Protein AF-R5KEI9-F1 (afdb_monomer_lite)

Foldseek 3Di:
DDPPPDDPLQVVLVCCVVPVPDFKDWDQDPQRWIWIWGDPPQWIWIWIQHPQRKIKIWTAGSNLQDTQKIWIADPFWIWIWGADDPVARIWIWFAGPVGKIKIWGHHPPDPDIWIWTCPVVDTDGDGCPCVVVVVVSVCVRVVDDPDDDPVVVVVVVVVSSD

Secondary structure (DSSP, 8-state):
-------HHHHHHHHHHH-TT--EEEEE-TTS-EEEEEE-SSEEEEEEE-TTS-EEEEEEETTS--EEEEEEEETTEEEEEEE--SS-SEEEEEEETTS-EEEEEE-SS-S-EEEEE-TTSS-EE-TTTTHHHHHHHHHHHHT--SS--SHHHHHHHHHTT-

Structure (mmCIF, N/CA/C/O backbone):
data_AF-R5KEI9-F1
#
_entry.id   AF-R5KEI9-F1
#
loop_
_atom_site.group_PDB
_atom_site.id
_atom_site.type_symbol
_atom_site.label_atom_id
_atom_site.label_alt_id
_atom_site.label_comp_id
_atom_site.label_asym_id
_atom_site.label_entity_id
_atom_site.label_seq_id
_atom_site.pdbx_PDB_ins_code
_atom_site.Cartn_x
_atom_site.Cartn_y
_atom_site.Cartn_z
_atom_site.occupancy
_atom_site.B_iso_or_equiv
_atom_site.auth_seq_id
_atom_site.auth_comp_id
_atom_site.auth_asym_id
_atom_site.auth_atom_id
_atom_site.pdbx_PDB_model_num
ATOM 1 N N . MET A 1 1 ? 2.029 17.022 32.746 1.00 34.91 1 MET A N 1
ATOM 2 C CA . MET A 1 1 ? 2.291 15.971 31.735 1.00 34.91 1 MET A CA 1
ATOM 3 C C . MET A 1 1 ? 1.424 16.233 30.511 1.00 34.91 1 MET A C 1
ATOM 5 O O . MET A 1 1 ? 0.208 16.111 30.605 1.00 34.91 1 MET A O 1
ATOM 9 N N . SER A 1 2 ? 2.020 16.672 29.398 1.00 31.33 2 SER A N 1
ATOM 10 C CA . SER A 1 2 ? 1.293 16.893 28.140 1.00 31.33 2 SER A CA 1
ATOM 11 C C . SER A 1 2 ? 0.753 15.556 27.626 1.00 31.33 2 SER A C 1
ATOM 13 O O . SER A 1 2 ? 1.520 14.619 27.411 1.00 31.33 2 SER A O 1
ATOM 15 N N . LYS A 1 3 ? -0.573 15.438 27.486 1.00 38.53 3 LYS A N 1
ATOM 16 C CA . LYS A 1 3 ? -1.226 14.277 26.869 1.00 38.53 3 LYS A CA 1
ATOM 17 C C . LYS A 1 3 ? -0.847 14.269 25.390 1.00 38.53 3 LYS A C 1
ATOM 19 O O . LYS A 1 3 ? -1.499 14.941 24.593 1.00 38.53 3 LYS A O 1
ATOM 24 N N . VAL A 1 4 ? 0.188 13.514 25.025 1.00 43.25 4 VAL A N 1
ATOM 25 C CA . VAL A 1 4 ? 0.465 13.192 23.620 1.00 43.25 4 VAL A CA 1
ATOM 26 C C . VAL A 1 4 ? -0.828 12.632 23.028 1.00 43.25 4 VAL A C 1
ATOM 28 O O . VAL A 1 4 ? -1.402 11.663 23.533 1.00 43.25 4 VAL A O 1
ATOM 31 N N . ALA A 1 5 ? -1.365 13.316 22.020 1.00 46.69 5 ALA A N 1
ATOM 32 C CA . ALA A 1 5 ? -2.633 12.944 21.421 1.00 46.69 5 ALA A CA 1
ATOM 33 C C . ALA A 1 5 ? -2.483 11.574 20.746 1.00 46.69 5 ALA A C 1
ATOM 35 O O . ALA A 1 5 ? -1.772 11.443 19.757 1.00 46.69 5 ALA A O 1
ATOM 36 N N . LEU A 1 6 ? -3.175 10.558 21.273 1.00 58.00 6 LEU A N 1
ATOM 37 C CA . LEU A 1 6 ? -3.186 9.206 20.705 1.00 58.00 6 LEU A CA 1
ATOM 38 C C . LEU A 1 6 ? -3.514 9.246 19.204 1.00 58.00 6 LEU A C 1
ATOM 40 O O . LEU A 1 6 ? -4.497 9.885 18.794 1.00 58.00 6 LEU A O 1
ATOM 44 N N . THR A 1 7 ? -2.730 8.522 18.402 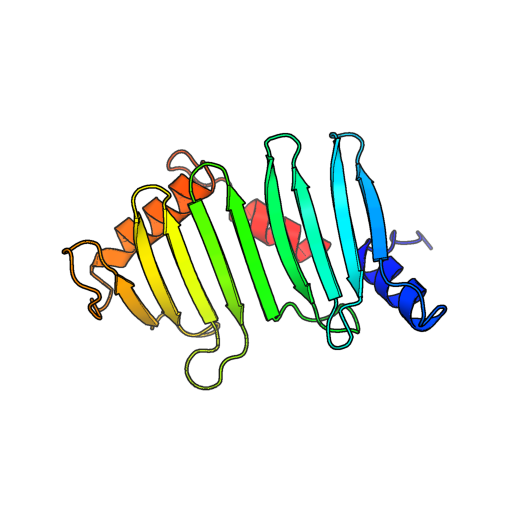1.00 80.75 7 THR A N 1
ATOM 45 C CA . THR A 1 7 ? -2.973 8.365 16.962 1.00 80.75 7 THR A CA 1
ATOM 46 C C . THR A 1 7 ? -4.365 7.769 16.719 1.00 80.75 7 THR A C 1
ATOM 48 O O . THR A 1 7 ? -4.935 7.082 17.572 1.00 80.75 7 THR A O 1
ATOM 51 N N . LEU A 1 8 ? -4.960 8.021 15.546 1.00 83.38 8 LEU A N 1
ATOM 52 C CA . LEU A 1 8 ? -6.289 7.473 15.230 1.00 83.38 8 LEU A CA 1
ATOM 53 C C . LEU A 1 8 ? -6.300 5.936 15.281 1.00 83.38 8 LEU A C 1
ATOM 55 O O . LEU A 1 8 ? -7.293 5.355 15.707 1.00 83.38 8 LEU A O 1
ATOM 59 N N . THR A 1 9 ? -5.192 5.297 14.895 1.00 85.81 9 THR A N 1
ATOM 60 C CA . THR A 1 9 ? -5.012 3.846 15.012 1.00 85.81 9 THR A CA 1
ATOM 61 C C . THR A 1 9 ? -5.076 3.416 16.475 1.00 85.81 9 THR A C 1
ATOM 63 O O . THR A 1 9 ? -5.866 2.540 16.801 1.00 85.81 9 THR A O 1
ATOM 66 N N . GLN A 1 10 ? -4.357 4.087 17.380 1.00 87.56 10 GLN A N 1
ATOM 67 C CA . GLN A 1 10 ? -4.382 3.742 18.804 1.00 87.56 10 GLN A CA 1
ATOM 68 C C . GLN A 1 10 ? -5.756 3.983 19.446 1.00 87.56 10 GLN A C 1
ATOM 70 O O . GLN A 1 10 ? -6.209 3.208 20.288 1.00 87.56 10 GLN A O 1
ATOM 75 N N . LYS A 1 11 ? -6.471 5.032 19.015 1.00 89.25 11 LYS A N 1
ATOM 76 C CA . LYS A 1 11 ? -7.871 5.247 19.412 1.00 89.25 11 LYS A CA 1
ATOM 77 C C . LYS A 1 11 ? -8.779 4.120 18.920 1.00 89.25 11 LYS A C 1
ATOM 79 O O . LYS A 1 11 ? -9.650 3.692 19.671 1.00 89.25 11 LYS A O 1
ATOM 84 N N . ALA A 1 12 ? -8.571 3.640 17.695 1.00 87.94 12 ALA A N 1
ATOM 85 C CA . ALA A 1 12 ? -9.320 2.524 17.130 1.00 87.94 12 ALA A CA 1
ATOM 86 C C . ALA A 1 12 ? -9.034 1.214 17.880 1.00 87.94 12 ALA A C 1
ATOM 88 O O . ALA A 1 12 ? -9.981 0.545 18.270 1.00 87.94 12 ALA A O 1
ATOM 89 N N . VAL A 1 13 ? -7.764 0.903 18.171 1.00 91.31 13 VAL A N 1
ATOM 90 C CA . VAL A 1 13 ? -7.370 -0.249 19.005 1.00 91.31 13 VAL A CA 1
ATOM 91 C C . VAL A 1 13 ? -8.109 -0.204 20.343 1.00 91.31 13 VAL A C 1
ATOM 93 O O . VAL A 1 13 ? -8.846 -1.127 20.675 1.00 91.31 13 VAL A O 1
ATOM 96 N N . ASN A 1 14 ? -8.015 0.916 21.067 1.00 91.31 14 ASN A N 1
ATOM 97 C CA . ASN A 1 14 ? -8.683 1.077 22.360 1.00 91.31 14 ASN A CA 1
ATOM 98 C C . ASN A 1 14 ? -10.211 0.936 22.262 1.00 91.31 14 ASN A C 1
ATOM 100 O O . ASN A 1 14 ? -10.837 0.375 23.162 1.00 91.31 14 ASN A O 1
ATOM 104 N N . LEU A 1 15 ? -10.817 1.460 21.193 1.00 91.31 15 LEU A N 1
ATOM 105 C CA . LEU A 1 15 ? -12.250 1.332 20.942 1.00 91.31 15 LEU A CA 1
ATOM 106 C C . LEU A 1 15 ? -12.641 -0.130 20.719 1.00 91.31 15 LEU A C 1
ATOM 108 O O . LEU A 1 15 ? -13.574 -0.597 21.362 1.00 91.31 15 LEU A O 1
ATOM 112 N N . PHE A 1 16 ? -11.938 -0.844 19.840 1.00 92.44 16 PHE A N 1
ATOM 113 C CA . PHE A 1 16 ? -12.272 -2.219 19.471 1.00 92.44 16 PHE A CA 1
ATOM 114 C C . PHE A 1 16 ? -12.022 -3.207 20.613 1.00 92.44 16 PHE A C 1
ATOM 116 O O . PHE A 1 16 ? -12.799 -4.141 20.774 1.00 92.44 16 PHE A O 1
ATOM 123 N N . THR A 1 17 ? -11.021 -2.964 21.465 1.00 88.81 17 THR A N 1
ATOM 124 C CA . THR A 1 17 ? -10.819 -3.752 22.692 1.00 88.81 17 THR A CA 1
ATOM 125 C C . THR A 1 17 ? -11.964 -3.555 23.685 1.00 88.81 17 THR A C 1
ATOM 127 O O . THR A 1 17 ? -12.447 -4.515 24.274 1.00 88.81 17 THR A O 1
ATOM 130 N N . LYS A 1 18 ? -12.431 -2.312 23.872 1.00 91.88 18 LYS A N 1
ATOM 131 C CA . LYS A 1 18 ? -13.517 -1.997 24.821 1.00 91.88 18 LYS A CA 1
ATOM 132 C C . LYS A 1 18 ? -14.909 -2.320 24.281 1.00 91.88 18 LYS A C 1
ATOM 134 O O . LYS A 1 18 ? -15.848 -2.469 25.056 1.00 91.88 18 LYS A O 1
ATOM 139 N N . ARG A 1 19 ? -15.065 -2.354 22.958 1.00 90.31 19 ARG A N 1
ATOM 140 C CA . ARG A 1 19 ? -16.324 -2.607 22.251 1.00 90.31 19 ARG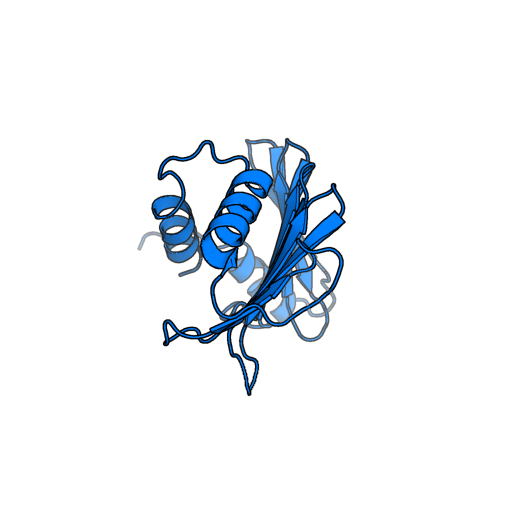 A CA 1
ATOM 141 C C . ARG A 1 19 ? -16.059 -3.586 21.105 1.00 90.31 19 ARG A C 1
ATOM 143 O O . ARG A 1 19 ? -15.905 -3.140 19.968 1.00 90.31 19 ARG A O 1
ATOM 150 N N . PRO A 1 20 ? -16.044 -4.903 21.375 1.00 82.56 20 PRO A N 1
ATOM 151 C CA . PRO A 1 20 ? -15.716 -5.923 20.374 1.00 82.56 20 PRO A CA 1
ATOM 152 C C . PRO A 1 20 ? -16.608 -5.889 19.122 1.00 82.56 20 PRO A C 1
ATOM 154 O O . PRO A 1 20 ? -16.148 -6.210 18.031 1.00 82.56 20 PRO A O 1
ATOM 157 N N . ASN A 1 21 ? -17.855 -5.422 19.261 1.00 87.56 21 ASN A N 1
ATOM 158 C CA . ASN A 1 21 ? -18.817 -5.301 18.159 1.00 87.56 21 ASN A CA 1
ATOM 159 C C . ASN A 1 21 ? -18.602 -4.054 17.280 1.00 87.56 21 ASN A C 1
ATOM 161 O O . ASN A 1 21 ? -19.263 -3.900 16.255 1.00 87.56 21 ASN A O 1
ATOM 165 N N . ALA A 1 22 ? -17.712 -3.133 17.664 1.00 89.06 22 ALA A N 1
ATOM 166 C CA . ALA A 1 22 ? -17.400 -1.974 16.839 1.00 89.06 22 ALA A CA 1
ATOM 167 C C . ALA A 1 22 ? -16.546 -2.399 15.632 1.00 89.06 22 ALA A C 1
ATOM 169 O O . ALA A 1 22 ? -15.451 -2.947 15.773 1.00 89.06 22 ALA A O 1
ATOM 170 N N . THR A 1 23 ? -17.041 -2.109 14.429 1.00 91.56 23 THR A N 1
ATOM 171 C CA . THR A 1 23 ? -16.406 -2.515 13.165 1.00 91.56 23 THR A CA 1
ATOM 172 C C . THR A 1 23 ? -15.569 -1.409 12.528 1.00 91.56 23 THR A C 1
ATOM 174 O O . THR A 1 23 ? -14.741 -1.692 11.661 1.00 91.56 23 THR A O 1
ATOM 177 N N . GLY A 1 24 ? -15.728 -0.151 12.958 1.00 93.44 24 GLY A N 1
ATOM 178 C CA . GLY A 1 24 ? -15.006 0.969 12.367 1.00 93.44 24 GLY A CA 1
ATOM 179 C C . GLY A 1 24 ? -14.931 2.232 13.220 1.00 93.44 24 GLY A C 1
ATOM 180 O O . GLY A 1 24 ? -15.771 2.487 14.078 1.00 93.44 24 GLY A O 1
ATOM 181 N N . LEU A 1 25 ? -13.912 3.040 12.936 1.00 94.00 25 LEU A N 1
ATOM 182 C CA . LEU A 1 25 ? -13.717 4.396 13.438 1.00 94.00 25 LEU A CA 1
ATOM 183 C C . LEU A 1 25 ? -13.343 5.301 12.263 1.00 94.00 25 LEU A C 1
ATOM 185 O O . LEU A 1 25 ? -12.505 4.942 11.439 1.00 94.00 25 LEU A O 1
ATOM 189 N N . MET A 1 26 ? -13.929 6.492 12.186 1.00 94.00 26 MET A N 1
ATOM 190 C CA . MET A 1 26 ? -13.646 7.446 11.118 1.00 94.00 26 MET A CA 1
ATOM 191 C C . MET A 1 26 ? -13.390 8.836 11.686 1.00 94.00 26 MET A C 1
ATOM 193 O O . MET A 1 26 ? -14.016 9.251 12.657 1.00 94.00 26 MET A O 1
ATOM 197 N N . ARG A 1 27 ? -12.472 9.565 11.054 1.00 91.81 27 ARG A N 1
ATOM 198 C CA . ARG A 1 27 ? -12.205 10.975 11.321 1.00 91.81 27 ARG A CA 1
ATOM 199 C C . ARG A 1 27 ? -12.096 11.727 10.004 1.00 91.81 27 ARG A C 1
ATOM 201 O O . ARG A 1 27 ? -11.419 11.270 9.087 1.00 91.81 27 ARG A O 1
ATOM 208 N N . ILE A 1 28 ? -12.722 12.892 9.938 1.00 89.06 28 ILE A N 1
ATOM 209 C CA . ILE A 1 28 ? -12.544 13.845 8.844 1.00 89.06 28 ILE A CA 1
ATOM 210 C C . ILE A 1 28 ? -11.600 14.940 9.348 1.00 89.06 28 ILE A C 1
ATOM 212 O O . ILE A 1 28 ? -11.744 15.420 10.473 1.00 89.06 28 ILE A O 1
ATOM 216 N N . LEU A 1 29 ? -10.574 15.259 8.562 1.00 85.06 29 LEU A N 1
ATOM 217 C CA . LEU A 1 29 ? -9.623 16.332 8.846 1.00 85.06 29 LEU A CA 1
ATOM 218 C C . LEU A 1 29 ? -10.104 17.645 8.205 1.00 85.06 29 LEU A C 1
ATOM 220 O O . LEU A 1 29 ? -10.812 17.584 7.199 1.00 85.06 29 LEU A O 1
ATOM 224 N N . PRO A 1 30 ? -9.672 18.819 8.706 1.00 82.12 30 PRO A N 1
ATOM 225 C CA . PRO A 1 30 ? -10.037 20.116 8.121 1.00 82.12 30 PRO A CA 1
ATOM 226 C C . PRO A 1 30 ? -9.712 20.250 6.626 1.00 82.12 30 PRO A C 1
ATOM 228 O O . PRO A 1 30 ? -10.392 20.967 5.908 1.00 82.12 30 PRO A O 1
ATOM 231 N N . SER A 1 31 ? -8.718 19.506 6.130 1.00 78.12 31 SER A N 1
ATOM 232 C CA . SER A 1 31 ? -8.350 19.446 4.709 1.00 78.12 31 SER A CA 1
ATOM 233 C C . SER A 1 31 ? -9.333 18.664 3.821 1.00 78.12 31 SER A C 1
ATOM 235 O O . SER A 1 31 ? -9.018 18.379 2.667 1.00 78.12 31 SER A O 1
ATOM 237 N N . GLY A 1 32 ? -10.463 18.199 4.362 1.00 77.56 32 GLY A N 1
ATOM 238 C CA . GLY A 1 32 ? -11.395 17.294 3.679 1.00 77.56 32 GLY A CA 1
ATOM 239 C C . GLY A 1 32 ? -10.894 15.849 3.568 1.00 77.56 32 GLY A C 1
ATOM 240 O O . GLY A 1 32 ? -11.602 14.977 3.069 1.00 77.56 32 GLY A O 1
ATOM 241 N N . THR A 1 33 ? -9.686 15.555 4.060 1.00 86.81 33 THR A N 1
ATOM 242 C CA . THR A 1 33 ? -9.152 14.189 4.080 1.00 86.81 33 THR A CA 1
ATOM 243 C C . THR A 1 33 ? -9.923 13.344 5.086 1.00 86.81 33 THR A C 1
ATOM 245 O O . THR A 1 33 ? -10.006 13.680 6.270 1.00 86.81 33 THR A O 1
ATOM 248 N N . ARG A 1 34 ? -10.442 12.203 4.637 1.00 91.00 34 ARG A N 1
ATOM 249 C CA . ARG A 1 34 ? -11.159 11.248 5.483 1.00 91.00 34 ARG A CA 1
ATOM 250 C C . ARG A 1 34 ? -10.240 10.089 5.828 1.00 91.00 34 ARG A C 1
ATOM 252 O O . ARG A 1 34 ? -9.688 9.452 4.941 1.00 91.00 34 ARG A O 1
ATOM 259 N N . VAL A 1 35 ? -10.094 9.784 7.110 1.00 91.94 35 VAL A N 1
ATOM 260 C CA . VAL A 1 35 ? -9.304 8.649 7.593 1.00 91.94 35 VAL A CA 1
ATOM 261 C C . VAL A 1 35 ? -10.238 7.671 8.289 1.00 91.94 35 VAL A C 1
ATOM 263 O O . VAL A 1 35 ? -10.906 8.028 9.257 1.00 91.94 35 VAL A O 1
ATOM 266 N N . ARG A 1 36 ? -10.290 6.437 7.796 1.00 95.00 36 ARG A N 1
ATOM 267 C CA . ARG A 1 36 ? -11.124 5.351 8.318 1.00 95.00 36 ARG A CA 1
ATOM 268 C C . ARG A 1 36 ? -10.232 4.224 8.817 1.00 95.00 36 ARG A C 1
ATOM 270 O O . ARG A 1 36 ? -9.292 3.864 8.123 1.00 95.00 36 ARG A O 1
ATOM 277 N N . VAL A 1 37 ? -10.538 3.656 9.974 1.00 95.81 37 VAL A N 1
ATOM 278 C CA . VAL A 1 37 ? -9.929 2.430 10.499 1.00 95.81 37 VAL A CA 1
ATOM 279 C C . VAL A 1 37 ? -11.038 1.404 10.679 1.00 95.81 37 VAL A C 1
ATOM 281 O O . VAL A 1 37 ? -12.022 1.700 11.349 1.00 95.81 37 VAL A O 1
ATOM 284 N N . LEU A 1 38 ? -10.906 0.230 10.073 1.00 95.94 38 LEU A N 1
ATOM 285 C CA . LEU A 1 38 ? -11.859 -0.872 10.180 1.00 95.94 38 LEU A CA 1
ATOM 286 C C . LEU A 1 38 ? -11.237 -2.046 10.928 1.00 95.94 38 LEU A C 1
ATOM 288 O O . LEU A 1 38 ? -10.069 -2.364 10.721 1.00 95.94 38 LEU A O 1
ATOM 292 N N . ASN A 1 39 ? -12.035 -2.712 11.754 1.00 93.94 39 ASN A N 1
ATOM 293 C CA . ASN A 1 39 ? -11.686 -3.989 12.360 1.00 93.94 39 ASN A CA 1
ATOM 294 C C . ASN A 1 39 ? -12.058 -5.118 11.387 1.00 93.94 39 ASN A C 1
ATOM 296 O O . ASN A 1 39 ? -13.233 -5.311 11.085 1.00 93.94 39 ASN A O 1
ATOM 300 N N . LYS A 1 40 ? -11.062 -5.856 10.886 1.00 93.81 40 LYS A N 1
ATOM 301 C CA . LYS A 1 40 ? -11.228 -6.928 9.888 1.00 93.81 40 LYS A CA 1
ATOM 302 C C . LYS A 1 40 ? -11.117 -8.334 10.489 1.00 93.81 40 LYS A C 1
ATOM 304 O O . LYS A 1 40 ? -10.759 -9.280 9.798 1.00 93.81 40 LYS A O 1
ATOM 309 N N . GLY A 1 41 ? -11.350 -8.491 11.791 1.00 88.75 41 GLY A N 1
ATOM 310 C CA . GLY A 1 41 ? -11.278 -9.799 12.455 1.00 88.75 41 GLY A CA 1
ATOM 311 C C . GLY A 1 41 ? -9.861 -10.198 12.872 1.00 88.75 41 GLY A C 1
ATOM 312 O O . GLY A 1 41 ? -9.645 -10.362 14.066 1.00 88.75 41 GLY A O 1
ATOM 313 N N . ASN A 1 42 ? -8.889 -10.226 11.954 1.00 87.44 42 ASN A N 1
ATOM 314 C CA . ASN A 1 42 ? -7.487 -10.590 12.257 1.00 87.44 42 ASN A CA 1
ATOM 315 C C . ASN A 1 42 ? -6.506 -9.407 12.203 1.00 87.44 42 ASN A C 1
ATOM 317 O O . ASN A 1 42 ? -5.395 -9.487 12.716 1.00 87.44 42 ASN A O 1
ATOM 321 N N . TYR A 1 43 ? -6.921 -8.287 11.617 1.00 90.31 43 TYR A N 1
ATOM 322 C CA . TYR A 1 43 ? -6.102 -7.088 11.454 1.00 90.31 43 TYR A CA 1
ATOM 323 C C . TYR A 1 43 ? -6.983 -5.832 11.457 1.00 90.31 43 TYR A C 1
ATOM 325 O O . TYR A 1 43 ? -8.217 -5.916 11.482 1.00 90.31 43 TYR A O 1
ATOM 333 N N . LEU A 1 44 ? -6.350 -4.662 11.458 1.00 93.44 44 LEU A N 1
ATOM 334 C CA . LEU A 1 44 ? -6.981 -3.367 11.251 1.00 93.44 44 LEU A CA 1
ATOM 335 C C . LEU A 1 44 ? -6.661 -2.853 9.846 1.00 93.44 44 LEU A C 1
ATOM 337 O O . LEU A 1 44 ? -5.510 -2.851 9.419 1.00 93.44 44 LEU A O 1
ATOM 341 N N . GLU A 1 45 ? -7.671 -2.370 9.133 1.00 95.38 45 GLU A N 1
ATOM 342 C CA . GLU A 1 45 ? -7.498 -1.721 7.832 1.00 95.38 45 GLU A CA 1
ATOM 343 C C . GLU A 1 45 ? -7.663 -0.213 7.994 1.00 95.38 45 GLU A C 1
ATOM 345 O O . GLU A 1 45 ? -8.757 0.273 8.286 1.00 95.38 45 GLU A O 1
ATOM 350 N N . LYS A 1 46 ? -6.591 0.550 7.783 1.00 94.56 46 LYS A N 1
ATOM 351 C CA . LYS A 1 46 ? -6.635 2.014 7.801 1.00 94.56 46 LYS A CA 1
ATOM 352 C C . LYS A 1 46 ? -6.642 2.547 6.377 1.00 94.56 46 LYS A C 1
ATOM 354 O O . LYS A 1 46 ? -5.668 2.366 5.668 1.00 94.56 46 LYS A O 1
ATOM 359 N N . THR A 1 47 ? -7.696 3.247 5.970 1.00 95.06 47 THR A N 1
ATOM 360 C CA . THR A 1 47 ? -7.793 3.901 4.658 1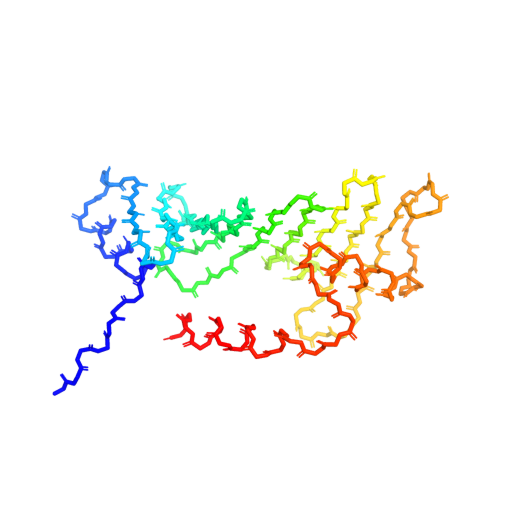.00 95.06 47 THR A CA 1
ATOM 361 C C . THR A 1 47 ? -7.834 5.420 4.804 1.00 95.06 47 THR A C 1
ATOM 363 O O . THR A 1 47 ? -8.683 5.960 5.515 1.00 95.06 47 THR A O 1
ATOM 366 N N . ILE A 1 48 ? -6.935 6.113 4.112 1.00 92.44 48 ILE A N 1
ATOM 367 C CA . ILE A 1 48 ? -6.900 7.568 3.961 1.00 92.44 48 ILE A CA 1
ATOM 368 C C . ILE A 1 48 ? -7.467 7.902 2.584 1.00 92.44 48 ILE A C 1
ATOM 370 O O . ILE A 1 48 ? -6.893 7.503 1.578 1.00 92.44 48 ILE A O 1
ATOM 374 N N . PHE A 1 49 ? -8.558 8.657 2.541 1.00 90.88 49 PHE A N 1
ATOM 375 C CA . PHE A 1 49 ? -9.151 9.212 1.330 1.00 90.88 49 PHE A CA 1
ATOM 376 C C . PHE A 1 49 ? -8.754 10.684 1.239 1.00 90.88 49 PHE A C 1
ATOM 378 O O . PHE A 1 49 ? -9.185 11.495 2.064 1.00 90.88 49 PHE A O 1
ATOM 385 N N . LYS A 1 50 ? -7.906 11.026 0.270 1.00 85.56 50 LYS A N 1
ATOM 386 C CA . LYS A 1 50 ? -7.505 12.411 0.006 1.00 85.56 50 LYS A CA 1
ATOM 387 C C . LYS A 1 50 ? -8.570 13.110 -0.843 1.00 85.56 50 LYS A C 1
ATOM 389 O O . LYS A 1 50 ? -9.271 12.467 -1.620 1.00 85.56 50 LYS A O 1
ATOM 394 N N . ALA A 1 51 ? -8.649 14.437 -0.738 1.00 82.25 51 ALA A N 1
ATOM 395 C CA . ALA A 1 51 ? -9.616 15.247 -1.488 1.00 82.25 51 ALA A CA 1
ATOM 396 C C . ALA A 1 51 ? -9.460 15.128 -3.017 1.00 82.25 51 ALA A C 1
ATOM 398 O O . ALA A 1 51 ? -10.428 15.255 -3.754 1.00 82.25 51 ALA A O 1
ATOM 399 N N . ASN A 1 52 ? -8.252 14.822 -3.497 1.00 81.50 52 ASN A N 1
ATOM 400 C CA . ASN A 1 52 ? -7.963 14.620 -4.918 1.00 81.50 52 ASN A CA 1
ATOM 401 C C . ASN A 1 52 ? -8.337 13.218 -5.447 1.00 81.50 52 ASN A C 1
ATOM 403 O O . ASN A 1 52 ? -7.909 12.853 -6.540 1.00 81.50 52 ASN A O 1
ATOM 407 N N . GLY A 1 53 ? -9.065 12.415 -4.663 1.00 85.06 53 GLY A N 1
ATOM 408 C CA . GLY A 1 53 ? -9.495 11.062 -5.027 1.00 85.06 53 GLY A CA 1
ATOM 409 C C . GLY A 1 53 ? -8.463 9.961 -4.768 1.00 85.06 53 GLY A C 1
ATOM 410 O O . GLY A 1 53 ? -8.807 8.785 -4.853 1.00 85.06 53 GLY A O 1
ATOM 411 N N . ASN A 1 54 ? -7.220 10.297 -4.403 1.00 89.56 54 ASN A N 1
ATOM 412 C CA . ASN A 1 54 ? -6.212 9.286 -4.080 1.00 89.56 54 ASN A CA 1
ATOM 413 C C . ASN A 1 54 ? -6.541 8.586 -2.755 1.00 89.56 54 ASN A C 1
ATOM 415 O O . ASN A 1 54 ? -6.944 9.231 -1.779 1.00 89.56 54 ASN A O 1
ATOM 419 N N . THR A 1 55 ? -6.267 7.285 -2.684 1.00 93.94 55 THR A N 1
ATOM 420 C CA . THR A 1 55 ? -6.437 6.503 -1.456 1.00 93.94 55 THR A CA 1
ATOM 421 C C . THR A 1 55 ? -5.149 5.828 -1.025 1.00 93.94 55 THR A C 1
ATOM 423 O O . THR A 1 55 ? -4.391 5.344 -1.860 1.00 93.94 55 THR A O 1
ATOM 426 N N . ILE A 1 56 ? -4.921 5.760 0.285 1.00 92.81 56 ILE A N 1
ATOM 427 C CA . ILE A 1 56 ? -3.842 4.967 0.880 1.00 92.81 56 ILE A CA 1
ATOM 428 C C . ILE A 1 56 ? -4.462 4.026 1.904 1.00 92.81 56 ILE A C 1
ATOM 430 O O . ILE A 1 56 ? -5.049 4.495 2.879 1.00 92.81 56 ILE A O 1
ATOM 434 N N . THR A 1 57 ? -4.327 2.724 1.693 1.00 94.50 57 THR A N 1
ATOM 435 C CA . THR A 1 57 ? -4.821 1.682 2.594 1.00 94.50 57 THR A CA 1
ATOM 436 C C . THR A 1 57 ? -3.646 0.968 3.244 1.00 94.50 57 THR A C 1
ATOM 438 O O . THR A 1 57 ? -2.739 0.535 2.548 1.00 94.50 57 THR A O 1
ATOM 441 N N . SER A 1 58 ? -3.652 0.823 4.564 1.00 92.56 58 SER A N 1
ATOM 442 C CA . SER A 1 58 ? -2.647 0.076 5.320 1.00 92.56 58 SER A CA 1
ATOM 443 C C . SER A 1 58 ? -3.301 -1.083 6.062 1.00 92.56 58 SER A C 1
ATOM 445 O O . SER A 1 58 ? -4.359 -0.906 6.673 1.00 92.56 58 SER A O 1
ATOM 447 N N . HIS A 1 59 ? -2.655 -2.245 6.040 1.00 91.88 59 HIS A N 1
ATOM 448 C CA . HIS A 1 59 ? -3.004 -3.398 6.865 1.00 91.88 59 HIS A CA 1
ATOM 449 C C . HIS A 1 59 ? -2.112 -3.398 8.099 1.00 91.88 59 HIS A C 1
ATOM 451 O O . HIS A 1 59 ? -0.889 -3.417 7.981 1.00 91.88 59 HIS A O 1
ATOM 457 N N . ILE A 1 60 ? -2.729 -3.312 9.271 1.00 89.56 60 ILE A N 1
ATOM 458 C CA . ILE A 1 60 ? -2.060 -3.106 10.552 1.00 89.56 60 ILE A CA 1
ATOM 459 C C . ILE A 1 60 ? -2.443 -4.258 11.477 1.00 89.56 60 ILE A C 1
ATOM 461 O O . ILE A 1 60 ? -3.598 -4.680 11.480 1.00 89.56 60 ILE A O 1
ATOM 465 N N . THR A 1 61 ? -1.521 -4.772 12.282 1.00 88.81 61 THR A N 1
ATOM 466 C CA . THR A 1 61 ? -1.838 -5.769 13.310 1.00 88.81 61 THR A CA 1
ATOM 467 C C . THR A 1 61 ? -2.920 -5.266 14.267 1.00 88.81 61 THR A C 1
ATOM 469 O O . THR A 1 61 ? -3.146 -4.065 14.430 1.00 88.81 61 THR A O 1
ATOM 472 N N . LYS A 1 62 ? -3.629 -6.199 14.908 1.00 86.81 62 LYS A N 1
ATOM 473 C CA . LYS A 1 62 ? -4.747 -5.903 15.822 1.00 86.81 62 LYS A CA 1
ATOM 474 C C . LYS A 1 62 ? -4.395 -4.968 16.974 1.00 86.81 62 LYS A C 1
ATOM 476 O O . LYS A 1 62 ? -5.246 -4.197 17.406 1.00 86.81 62 LYS A O 1
ATOM 481 N N . ASP A 1 63 ? -3.158 -5.037 17.446 1.00 85.06 63 ASP A N 1
ATOM 482 C CA . ASP A 1 63 ? -2.611 -4.181 18.498 1.00 85.06 63 ASP A CA 1
ATOM 483 C C . ASP A 1 63 ? -2.133 -2.811 17.983 1.00 85.06 63 ASP A C 1
ATOM 485 O O . ASP A 1 63 ? -1.725 -1.965 18.775 1.00 85.06 63 ASP A O 1
ATOM 489 N N . GLY A 1 64 ? -2.206 -2.575 16.670 1.00 81.56 64 GLY A N 1
ATOM 490 C CA . GLY A 1 64 ? -1.826 -1.324 16.027 1.00 81.56 64 GLY A CA 1
ATOM 491 C C . GLY A 1 64 ? -0.325 -1.145 15.794 1.00 81.56 64 GLY A C 1
ATOM 492 O O . GLY A 1 64 ? 0.051 -0.079 15.311 1.00 81.56 64 GLY A O 1
ATOM 493 N N . LYS A 1 65 ? 0.518 -2.134 16.128 1.00 83.12 65 LYS A N 1
ATOM 494 C CA . LYS A 1 65 ? 1.981 -1.961 16.186 1.00 83.12 65 LYS A CA 1
ATOM 495 C C . LYS A 1 65 ? 2.708 -2.166 14.860 1.00 83.12 65 LYS A C 1
ATOM 497 O O . LYS A 1 65 ? 3.675 -1.459 14.595 1.00 83.12 65 LYS A O 1
ATOM 502 N N . TYR A 1 66 ? 2.272 -3.113 14.033 1.00 83.88 66 TYR A N 1
ATOM 503 C CA . TYR A 1 66 ? 2.996 -3.502 12.820 1.00 83.88 66 TYR A CA 1
ATOM 504 C C . TYR A 1 66 ? 2.139 -3.322 11.576 1.00 83.88 66 TYR A C 1
ATOM 506 O O . TYR A 1 66 ? 0.947 -3.616 11.587 1.00 83.88 66 TYR A O 1
ATOM 514 N N . VAL A 1 67 ? 2.756 -2.873 10.483 1.00 85.94 67 VAL A N 1
ATOM 515 C CA . VAL A 1 67 ? 2.110 -2.742 9.173 1.00 85.94 67 VAL A CA 1
ATOM 516 C C . VAL A 1 67 ? 2.571 -3.890 8.282 1.00 85.94 67 VAL A C 1
ATOM 518 O O . VAL A 1 67 ? 3.756 -3.993 7.983 1.00 85.94 67 VAL A O 1
ATOM 521 N N . SER A 1 68 ? 1.645 -4.742 7.841 1.00 85.19 68 SER A N 1
ATOM 522 C CA . SER A 1 68 ? 1.934 -5.876 6.947 1.00 85.19 68 SER A CA 1
ATOM 523 C C . SER A 1 68 ? 1.782 -5.530 5.466 1.00 85.19 68 SER A C 1
ATOM 525 O O . SER A 1 68 ? 2.268 -6.256 4.603 1.00 85.19 68 SER A O 1
ATOM 527 N N . GLY A 1 69 ? 1.149 -4.401 5.144 1.00 88.38 69 GLY A N 1
ATOM 528 C CA . GLY A 1 69 ? 1.063 -3.928 3.769 1.00 88.38 69 GLY A CA 1
ATOM 529 C C . GLY A 1 69 ? 0.488 -2.526 3.634 1.00 88.38 69 GLY A C 1
ATOM 530 O O . GLY A 1 69 ? -0.222 -2.035 4.515 1.00 88.38 69 GLY A O 1
ATOM 531 N N . ILE A 1 70 ? 0.813 -1.877 2.518 1.00 91.62 70 ILE A N 1
ATOM 532 C CA . ILE A 1 70 ? 0.351 -0.536 2.154 1.00 91.62 70 ILE A CA 1
ATOM 533 C C . ILE A 1 70 ? -0.029 -0.540 0.676 1.00 91.62 70 ILE A C 1
ATOM 535 O O . ILE A 1 70 ? 0.764 -0.943 -0.163 1.00 91.62 70 ILE A O 1
ATOM 539 N N . LYS A 1 71 ? -1.216 -0.044 0.343 1.00 94.94 71 LYS A N 1
ATOM 540 C CA . LYS A 1 71 ? -1.697 0.136 -1.024 1.00 94.94 71 LYS A CA 1
ATOM 541 C C . LYS A 1 71 ? -1.998 1.605 -1.284 1.00 94.94 71 LYS A C 1
ATOM 543 O O . LYS A 1 71 ? -2.875 2.177 -0.643 1.00 94.94 71 LYS A O 1
ATOM 548 N N . GLU A 1 72 ? -1.304 2.203 -2.239 1.00 94.25 72 GLU A N 1
ATOM 549 C CA . GLU A 1 72 ? -1.588 3.532 -2.775 1.00 94.25 72 GLU A CA 1
ATOM 550 C C . GLU A 1 72 ? -2.361 3.375 -4.087 1.00 94.25 72 GLU A C 1
ATOM 552 O O . GLU A 1 72 ? -1.928 2.645 -4.973 1.00 94.25 72 GLU A O 1
ATOM 557 N N . VAL A 1 73 ? -3.493 4.061 -4.229 1.00 94.94 73 VAL A N 1
ATOM 558 C CA . VAL A 1 73 ? -4.270 4.115 -5.477 1.00 94.94 73 VAL A CA 1
ATOM 559 C C . VAL A 1 73 ? -4.437 5.570 -5.874 1.00 94.94 73 VAL A C 1
ATOM 561 O O . VAL A 1 73 ? -4.861 6.404 -5.068 1.00 94.94 73 VAL A O 1
ATOM 564 N N . THR A 1 74 ? -4.102 5.879 -7.121 1.00 92.62 74 THR A N 1
ATOM 565 C CA . THR A 1 74 ? -4.257 7.207 -7.714 1.00 92.62 74 THR A CA 1
ATOM 566 C C . THR A 1 74 ? -4.878 7.088 -9.102 1.00 92.62 74 THR A C 1
ATOM 568 O O . THR A 1 74 ? -4.983 6.001 -9.667 1.00 92.62 74 THR A O 1
ATOM 571 N N . LYS A 1 75 ? -5.225 8.222 -9.718 1.00 90.50 75 LYS A N 1
ATOM 572 C CA . LYS A 1 75 ? -5.673 8.260 -11.123 1.00 90.50 75 LYS A CA 1
ATOM 573 C C . LYS A 1 75 ? -4.619 7.812 -12.149 1.00 90.50 75 LYS A C 1
ATOM 575 O O . LYS A 1 75 ? -4.909 7.810 -13.339 1.00 90.50 75 LYS A O 1
ATOM 580 N N . ARG A 1 76 ? -3.382 7.545 -11.716 1.00 89.31 76 ARG A N 1
ATOM 581 C CA . ARG A 1 76 ? -2.243 7.164 -12.566 1.00 89.31 76 ARG A CA 1
ATOM 582 C C . ARG A 1 76 ? -1.870 5.689 -12.431 1.00 89.31 76 ARG A C 1
ATOM 584 O O . ARG A 1 76 ? -1.184 5.161 -13.304 1.00 89.31 76 ARG A O 1
ATOM 591 N N . GLY A 1 77 ? -2.296 5.040 -11.351 1.00 93.69 77 GLY A N 1
ATOM 592 C CA . GLY A 1 77 ? -1.958 3.653 -11.086 1.00 93.69 77 GLY A CA 1
ATOM 593 C C . GLY A 1 77 ? -2.076 3.269 -9.620 1.00 93.69 77 GLY A C 1
ATOM 594 O O . GLY A 1 77 ? -2.657 3.983 -8.799 1.00 93.69 77 GLY A O 1
ATOM 595 N N . THR A 1 78 ? -1.504 2.115 -9.304 1.00 96.62 78 THR A N 1
ATOM 596 C CA . THR A 1 78 ? -1.493 1.510 -7.977 1.00 96.62 78 THR A CA 1
ATOM 597 C C . THR A 1 78 ? -0.075 1.116 -7.584 1.00 96.62 78 THR A C 1
ATOM 599 O O . THR A 1 78 ? 0.684 0.613 -8.409 1.00 96.62 78 THR A O 1
ATOM 602 N N . ILE A 1 79 ? 0.258 1.311 -6.312 1.00 94.50 79 ILE A N 1
ATOM 603 C CA . ILE A 1 79 ? 1.470 0.784 -5.683 1.00 94.50 79 ILE A CA 1
ATOM 604 C C . ILE A 1 79 ? 1.035 -0.067 -4.494 1.00 94.50 79 ILE A C 1
ATOM 606 O O . ILE A 1 79 ? 0.309 0.418 -3.629 1.00 94.50 79 ILE A O 1
ATOM 610 N N . CYS A 1 80 ? 1.492 -1.310 -4.421 1.00 95.00 80 CYS A N 1
ATOM 611 C CA . CYS A 1 80 ? 1.229 -2.229 -3.322 1.00 95.00 80 CYS A CA 1
ATOM 612 C C . CYS A 1 80 ? 2.552 -2.668 -2.695 1.00 95.00 80 CYS A C 1
ATOM 614 O O . CYS A 1 80 ? 3.333 -3.376 -3.317 1.00 95.00 80 CYS A O 1
ATOM 616 N N . HIS A 1 81 ? 2.772 -2.296 -1.442 1.00 90.94 81 HIS A N 1
ATOM 617 C CA . HIS A 1 81 ? 3.822 -2.826 -0.587 1.00 90.94 81 HIS A CA 1
ATOM 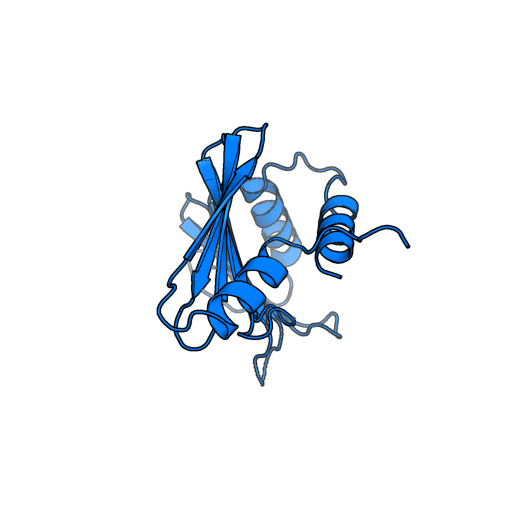618 C C . HIS A 1 81 ? 3.259 -3.948 0.289 1.00 90.94 81 HIS A C 1
ATOM 620 O O . HIS A 1 81 ? 2.197 -3.785 0.892 1.00 90.94 81 HIS A O 1
ATOM 626 N N . SER A 1 82 ? 3.969 -5.065 0.391 1.00 89.81 82 SER A N 1
ATOM 627 C CA . SER A 1 82 ? 3.688 -6.152 1.337 1.00 89.81 82 SER A CA 1
ATOM 628 C C . SER A 1 82 ? 4.958 -6.508 2.099 1.00 89.81 82 SER A C 1
ATOM 630 O O . SER A 1 82 ? 6.045 -6.458 1.522 1.00 89.81 82 SER A O 1
ATOM 632 N N . TYR A 1 83 ? 4.816 -6.844 3.380 1.00 86.25 83 TYR A N 1
ATOM 633 C CA . TYR A 1 83 ? 5.931 -7.109 4.287 1.00 86.25 83 TYR A CA 1
ATOM 634 C C . TYR A 1 83 ? 5.761 -8.444 5.023 1.00 86.25 83 TYR A C 1
ATOM 636 O O . TYR A 1 83 ? 4.634 -8.849 5.310 1.00 86.25 83 TYR A O 1
ATOM 644 N N . GLY A 1 84 ? 6.873 -9.094 5.377 1.00 80.19 84 GLY A N 1
ATOM 645 C CA . GLY A 1 84 ? 6.891 -10.277 6.251 1.00 80.19 84 GLY A CA 1
ATOM 646 C C . GLY A 1 84 ? 6.777 -11.637 5.551 1.00 80.19 84 GLY A C 1
ATOM 647 O O . GLY A 1 84 ? 6.393 -12.615 6.189 1.00 80.19 84 GLY A O 1
ATOM 648 N N . GLY A 1 85 ? 7.086 -11.722 4.253 1.00 75.38 85 GLY A N 1
ATOM 649 C CA . GLY A 1 85 ? 7.238 -13.005 3.559 1.00 75.38 85 GLY A CA 1
ATOM 650 C C . GLY A 1 85 ? 8.506 -13.764 3.980 1.00 75.38 85 GLY A C 1
ATOM 651 O O . GLY A 1 85 ? 9.481 -13.162 4.419 1.00 75.38 85 GLY A O 1
ATOM 652 N N . GLN A 1 86 ? 8.494 -15.095 3.839 1.00 71.25 86 GLN A N 1
ATOM 653 C CA . GLN A 1 86 ? 9.616 -15.960 4.245 1.00 71.25 86 GLN A CA 1
ATOM 654 C C . GLN A 1 86 ? 10.808 -15.887 3.280 1.00 71.25 86 GLN A C 1
ATOM 656 O O . GLN A 1 86 ? 11.952 -15.835 3.717 1.00 71.25 86 GLN A O 1
ATOM 661 N N . THR A 1 87 ? 10.547 -15.887 1.968 1.00 78.62 87 THR A N 1
ATOM 662 C CA . THR A 1 87 ? 11.598 -15.839 0.933 1.00 78.62 87 THR A CA 1
ATOM 663 C C . THR A 1 87 ? 12.002 -14.407 0.590 1.00 78.62 87 THR A C 1
ATOM 665 O O . THR A 1 87 ? 13.179 -14.132 0.403 1.00 78.62 87 THR A O 1
ATOM 668 N N . PHE A 1 88 ? 11.028 -13.497 0.544 1.00 79.69 88 PHE A N 1
ATOM 669 C CA . PHE A 1 88 ? 11.209 -12.058 0.368 1.00 79.69 88 PHE A CA 1
ATOM 670 C C . PHE A 1 88 ? 10.327 -11.362 1.397 1.00 79.69 88 PHE A C 1
ATOM 672 O O . PHE A 1 88 ? 9.100 -11.493 1.363 1.00 79.69 88 PHE A O 1
ATOM 679 N N . ASP A 1 89 ? 10.936 -10.646 2.333 1.00 82.94 89 ASP A N 1
ATOM 680 C CA . ASP A 1 89 ? 10.215 -9.967 3.412 1.00 82.94 89 ASP A CA 1
ATOM 681 C C . ASP A 1 89 ? 9.660 -8.598 2.967 1.00 82.94 89 ASP A C 1
ATOM 683 O O . ASP A 1 89 ? 8.957 -7.946 3.741 1.00 82.94 89 ASP A O 1
ATOM 687 N N . LYS A 1 90 ? 9.937 -8.182 1.721 1.00 87.69 90 LYS A N 1
ATOM 688 C CA . LYS A 1 90 ? 9.417 -6.974 1.083 1.00 87.69 90 LYS A CA 1
ATOM 689 C C . LYS A 1 90 ? 9.049 -7.242 -0.372 1.00 87.69 90 LYS A C 1
ATOM 691 O O . LYS A 1 90 ? 9.897 -7.555 -1.200 1.00 87.69 90 LYS A O 1
ATOM 696 N N . ILE A 1 91 ? 7.787 -7.007 -0.707 1.00 90.69 91 ILE A N 1
ATOM 697 C CA . ILE A 1 91 ? 7.274 -7.092 -2.077 1.00 90.69 91 ILE A CA 1
ATOM 698 C C . ILE A 1 91 ? 6.689 -5.738 -2.464 1.00 90.69 91 ILE A C 1
ATOM 700 O O . ILE A 1 91 ? 5.971 -5.124 -1.670 1.00 90.69 91 ILE A O 1
ATOM 704 N N . VAL A 1 92 ? 7.000 -5.262 -3.670 1.00 92.25 92 VAL A N 1
ATOM 705 C CA . VAL A 1 92 ? 6.452 -4.022 -4.231 1.00 92.25 92 VAL A CA 1
ATOM 706 C C . VAL A 1 92 ? 5.889 -4.282 -5.623 1.00 92.25 92 VAL A C 1
ATOM 708 O O . VAL A 1 92 ? 6.642 -4.471 -6.572 1.00 92.25 92 VAL A O 1
ATOM 711 N N . ASP A 1 93 ? 4.566 -4.257 -5.744 1.00 94.62 93 ASP A N 1
ATOM 712 C CA . ASP A 1 93 ? 3.843 -4.341 -7.016 1.00 94.62 93 ASP A CA 1
ATOM 713 C C . ASP A 1 93 ? 3.435 -2.926 -7.456 1.00 94.62 93 ASP A C 1
ATOM 715 O O . ASP A 1 93 ? 2.853 -2.159 -6.684 1.00 94.62 93 ASP A O 1
ATOM 719 N N . VAL A 1 94 ? 3.790 -2.564 -8.684 1.00 93.50 94 VAL A N 1
ATOM 720 C CA . VAL A 1 94 ? 3.568 -1.245 -9.279 1.00 93.50 94 VAL A CA 1
ATOM 721 C C . VAL A 1 94 ? 2.823 -1.439 -10.584 1.00 93.50 94 VAL A C 1
ATOM 723 O O . VAL A 1 94 ? 3.345 -2.055 -11.510 1.00 93.50 94 VAL A O 1
ATOM 726 N N . ARG A 1 95 ? 1.616 -0.882 -10.680 1.00 94.69 95 ARG A N 1
ATOM 727 C CA . ARG A 1 95 ? 0.777 -0.969 -11.882 1.00 94.69 95 ARG A CA 1
ATOM 728 C C . ARG A 1 95 ? 0.401 0.416 -12.343 1.00 94.69 95 ARG A C 1
ATOM 730 O O . ARG A 1 95 ? -0.307 1.131 -11.633 1.00 94.69 95 ARG A O 1
ATOM 737 N N . LYS A 1 96 ? 0.847 0.790 -13.532 1.00 85.44 96 LYS A N 1
ATOM 738 C CA . LYS A 1 96 ? 0.382 2.001 -14.203 1.00 85.44 96 LYS A CA 1
ATOM 739 C C . LYS A 1 96 ? -0.947 1.721 -14.905 1.00 85.44 96 LYS A C 1
ATOM 741 O O . LYS A 1 96 ? -1.241 0.589 -15.280 1.00 85.44 96 LYS A O 1
ATOM 746 N N . ASN A 1 97 ? -1.738 2.768 -15.125 1.00 85.19 97 ASN A N 1
ATOM 747 C CA . ASN A 1 97 ? -3.016 2.642 -15.835 1.00 85.19 97 ASN A CA 1
ATOM 748 C C . ASN A 1 97 ? -2.866 2.310 -17.329 1.00 85.19 97 ASN A C 1
ATOM 750 O O . ASN A 1 97 ? -3.842 1.908 -17.951 1.00 85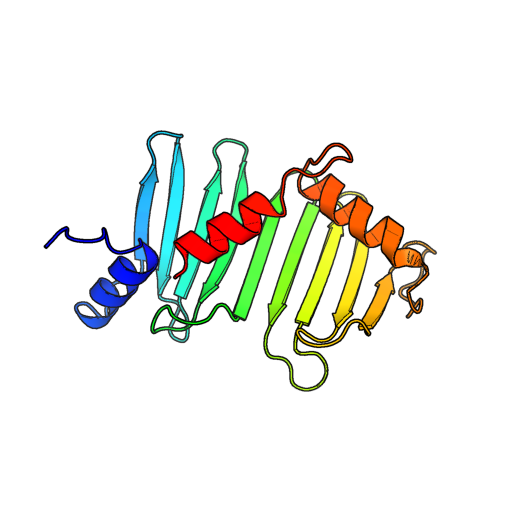.19 97 ASN A O 1
ATOM 754 N N . ASP A 1 98 ? -1.663 2.449 -17.892 1.00 76.44 98 ASP A N 1
ATOM 755 C CA . ASP A 1 98 ? -1.346 2.048 -19.269 1.00 76.44 98 ASP A CA 1
ATOM 756 C C . ASP A 1 98 ? -1.052 0.542 -19.421 1.00 76.44 98 ASP A C 1
ATOM 758 O O . ASP A 1 98 ? -0.705 0.094 -20.508 1.00 76.44 98 ASP A O 1
ATOM 762 N N . GLY A 1 99 ? -1.181 -0.245 -18.346 1.00 79.44 99 GLY A N 1
ATOM 763 C CA . GLY A 1 99 ? -0.934 -1.689 -18.358 1.00 79.44 99 GLY A CA 1
ATOM 764 C C . GLY A 1 99 ? 0.510 -2.092 -18.045 1.00 79.44 99 GLY A C 1
ATOM 765 O O . GLY A 1 99 ? 0.787 -3.288 -17.949 1.00 79.44 99 GLY A O 1
ATOM 766 N N . THR A 1 100 ? 1.424 -1.138 -17.826 1.00 81.38 100 THR A N 1
ATOM 767 C CA . THR A 1 100 ? 2.786 -1.448 -17.360 1.00 81.38 100 THR A CA 1
ATOM 768 C C . THR A 1 100 ? 2.752 -1.970 -15.923 1.00 81.38 100 THR A C 1
ATOM 770 O O . THR A 1 100 ? 2.179 -1.328 -15.035 1.00 81.38 100 THR A O 1
ATOM 773 N N . ILE A 1 101 ? 3.411 -3.101 -15.681 1.00 90.00 101 ILE A N 1
ATOM 774 C CA . ILE A 1 101 ? 3.507 -3.768 -14.385 1.00 90.00 101 ILE A CA 1
ATOM 775 C C . ILE A 1 101 ? 4.978 -3.990 -14.039 1.00 90.00 101 ILE A C 1
ATOM 777 O O . ILE A 1 101 ? 5.768 -4.471 -14.856 1.00 90.00 101 ILE A O 1
ATOM 781 N N . PHE A 1 102 ? 5.319 -3.690 -12.792 1.00 90.12 102 PHE A N 1
ATOM 782 C CA . PHE A 1 102 ? 6.556 -4.123 -12.165 1.00 90.12 102 PHE A CA 1
ATOM 783 C C . PHE A 1 102 ? 6.261 -4.829 -10.848 1.00 90.12 102 PHE A C 1
ATOM 785 O O . PHE A 1 102 ? 5.380 -4.410 -10.098 1.00 90.12 102 PHE A O 1
ATOM 792 N N . ASN A 1 103 ? 7.035 -5.860 -10.539 1.00 92.25 103 ASN A N 1
ATOM 793 C CA . ASN A 1 103 ? 6.993 -6.534 -9.251 1.00 92.25 103 ASN A CA 1
ATOM 794 C C . ASN A 1 103 ? 8.416 -6.731 -8.745 1.00 92.25 103 ASN A C 1
ATOM 796 O O . ASN A 1 103 ? 9.198 -7.476 -9.332 1.00 92.25 103 ASN A O 1
ATOM 800 N N . PHE A 1 104 ? 8.748 -6.019 -7.679 1.00 90.81 104 PHE A N 1
ATOM 801 C CA . PHE A 1 104 ? 10.025 -6.129 -7.003 1.00 90.81 104 PHE A CA 1
ATOM 802 C C . PHE A 1 104 ? 9.877 -7.023 -5.773 1.00 90.81 104 PHE A C 1
ATOM 804 O O . PHE A 1 104 ? 9.143 -6.688 -4.841 1.00 90.81 104 PHE A O 1
ATOM 811 N N . LEU A 1 105 ? 10.606 -8.133 -5.765 1.00 90.44 105 LEU A N 1
ATOM 812 C CA . LEU A 1 105 ? 10.766 -9.035 -4.633 1.00 90.44 105 LEU A CA 1
ATOM 813 C C . LEU A 1 105 ? 12.123 -8.746 -3.995 1.00 90.44 105 LEU A C 1
ATOM 815 O O . LEU A 1 105 ? 13.151 -8.943 -4.631 1.00 90.44 105 LEU A O 1
ATOM 819 N N . GLY A 1 106 ? 12.160 -8.268 -2.760 1.00 88.62 106 GLY A N 1
ATOM 820 C CA . GLY A 1 106 ? 13.414 -7.911 -2.109 1.00 88.62 106 GLY A CA 1
ATOM 821 C C . GLY A 1 106 ? 13.419 -8.220 -0.625 1.00 88.62 106 GLY A C 1
ATOM 822 O O . GLY A 1 106 ? 12.463 -8.775 -0.079 1.00 88.62 106 GLY A O 1
ATOM 823 N N . HIS A 1 107 ? 14.520 -7.825 0.008 1.00 82.44 107 HIS A N 1
ATOM 824 C CA . HIS A 1 107 ? 14.674 -7.897 1.451 1.00 82.44 107 HIS A CA 1
ATOM 825 C C . HIS A 1 107 ? 14.592 -6.503 2.098 1.00 82.44 107 HIS A C 1
ATOM 827 O O . HIS A 1 107 ? 14.926 -5.499 1.464 1.00 82.44 107 HIS A O 1
ATOM 833 N N . THR A 1 108 ? 14.140 -6.399 3.346 1.00 77.44 108 THR A N 1
ATOM 834 C CA . THR A 1 108 ? 14.078 -5.129 4.079 1.00 77.44 108 THR A CA 1
ATOM 835 C C . THR A 1 108 ? 15.459 -4.668 4.533 1.00 77.44 108 THR A C 1
ATOM 837 O O . THR A 1 108 ? 15.695 -3.462 4.609 1.00 77.44 108 THR A O 1
ATOM 840 N N . ASP A 1 109 ? 16.367 -5.612 4.777 1.00 77.81 109 ASP A N 1
ATOM 841 C CA . ASP A 1 109 ? 17.717 -5.422 5.308 1.00 77.81 109 ASP A CA 1
ATOM 842 C C . ASP A 1 109 ? 18.834 -5.588 4.259 1.00 77.81 109 ASP A C 1
ATOM 844 O O . ASP A 1 109 ? 20.001 -5.345 4.566 1.00 77.81 109 ASP A O 1
ATOM 848 N N . ARG A 1 110 ? 18.512 -5.967 3.012 1.00 73.62 110 ARG A N 1
ATOM 849 C CA . ARG A 1 110 ? 19.497 -6.159 1.927 1.00 73.62 110 ARG A CA 1
ATOM 850 C C . ARG A 1 110 ? 19.151 -5.321 0.707 1.00 73.62 110 ARG A C 1
ATOM 852 O O . ARG A 1 110 ? 17.989 -5.039 0.433 1.00 73.62 110 ARG A O 1
ATOM 859 N N . GLN A 1 111 ? 20.178 -4.960 -0.059 1.00 68.12 111 GLN A N 1
ATOM 860 C CA . GLN A 1 111 ? 20.001 -4.212 -1.307 1.00 68.12 111 GLN A CA 1
ATOM 861 C C . GLN A 1 111 ? 19.599 -5.092 -2.500 1.00 68.12 111 GLN A C 1
ATOM 863 O O . GLN A 1 111 ? 19.113 -4.567 -3.496 1.00 68.12 111 GLN A O 1
ATOM 868 N N . ASN A 1 112 ? 19.760 -6.413 -2.392 1.00 72.12 112 ASN A N 1
ATOM 869 C CA . ASN A 1 112 ? 19.479 -7.341 -3.484 1.00 72.12 112 ASN A CA 1
ATOM 870 C C . ASN A 1 112 ? 17.983 -7.678 -3.559 1.00 72.12 112 ASN A C 1
ATOM 872 O O . ASN A 1 112 ? 17.319 -7.870 -2.535 1.00 72.12 112 ASN A O 1
ATOM 876 N N . GLY A 1 113 ? 17.472 -7.813 -4.781 1.00 83.25 113 GLY A N 1
ATOM 877 C CA . GLY A 1 113 ? 16.121 -8.287 -5.053 1.00 83.25 113 GLY A CA 1
ATOM 878 C C . GLY A 1 113 ? 15.962 -8.787 -6.485 1.00 83.25 113 GLY A C 1
ATOM 879 O O . GLY A 1 113 ? 16.863 -8.668 -7.308 1.00 83.25 113 GLY A O 1
ATOM 880 N N . LEU A 1 114 ? 14.800 -9.357 -6.779 1.00 87.69 114 LEU A N 1
ATOM 881 C CA . LEU A 1 114 ? 14.387 -9.759 -8.114 1.00 87.69 114 LEU A CA 1
ATOM 882 C C . LEU A 1 114 ? 13.322 -8.792 -8.613 1.00 87.69 114 LEU A C 1
ATOM 884 O O . LEU A 1 114 ? 12.295 -8.592 -7.965 1.00 87.69 114 LEU A O 1
ATOM 888 N N . LEU A 1 115 ? 13.554 -8.214 -9.786 1.00 87.75 115 LEU A N 1
ATOM 889 C CA . LEU A 1 115 ? 12.567 -7.399 -10.477 1.00 87.75 115 LEU A CA 1
ATOM 890 C C . LEU A 1 115 ? 11.953 -8.203 -11.620 1.00 87.75 115 LEU A C 1
ATOM 892 O O . LEU A 1 115 ? 12.668 -8.709 -12.484 1.00 87.75 115 LEU A O 1
ATOM 896 N N . TYR A 1 116 ? 10.628 -8.252 -11.645 1.00 88.38 116 TYR A N 1
ATOM 897 C CA . TYR A 1 116 ? 9.840 -8.741 -12.766 1.00 88.38 116 TYR A CA 1
ATOM 898 C C . TYR A 1 116 ? 9.130 -7.574 -13.437 1.00 88.38 116 TYR A C 1
ATOM 900 O O . TYR A 1 116 ? 8.713 -6.621 -12.770 1.00 88.38 116 TYR A O 1
ATOM 908 N N . SER A 1 117 ? 8.978 -7.639 -14.755 1.00 84.56 117 SER A N 1
ATOM 909 C CA . SER A 1 117 ? 8.281 -6.602 -15.513 1.00 84.56 117 SER A CA 1
ATOM 910 C C . SER A 1 117 ? 7.686 -7.148 -16.802 1.00 84.56 117 SER A C 1
ATOM 912 O O . SER A 1 117 ? 8.226 -8.096 -17.358 1.00 84.56 117 SER A O 1
ATOM 914 N N . ASN A 1 118 ? 6.616 -6.511 -17.291 1.00 81.44 118 ASN A N 1
ATOM 915 C CA . ASN A 1 118 ? 6.043 -6.757 -18.618 1.00 81.44 118 ASN A CA 1
ATOM 916 C C . ASN A 1 118 ? 6.450 -5.726 -19.690 1.00 81.44 118 ASN A C 1
ATOM 918 O O . ASN A 1 118 ? 5.833 -5.684 -20.753 1.00 81.44 118 ASN A O 1
ATOM 922 N N . VAL A 1 119 ? 7.455 -4.879 -19.437 1.00 73.00 119 VAL A N 1
ATOM 923 C CA . VAL A 1 119 ? 7.850 -3.788 -20.354 1.00 73.00 119 VAL A CA 1
ATOM 924 C C . VAL A 1 119 ? 8.253 -4.282 -21.752 1.00 73.00 119 VAL A C 1
ATOM 926 O O . VAL A 1 119 ? 8.031 -3.579 -22.732 1.00 73.00 119 VAL A O 1
ATOM 929 N N . ASN A 1 120 ? 8.807 -5.489 -21.879 1.00 68.75 120 ASN A N 1
ATOM 930 C CA . ASN A 1 120 ? 9.157 -6.102 -23.170 1.00 68.75 120 ASN A CA 1
ATOM 931 C C . ASN A 1 120 ? 7.991 -6.893 -23.813 1.00 68.75 120 ASN A C 1
ATOM 933 O O . ASN A 1 120 ? 8.213 -7.621 -24.779 1.00 68.75 120 ASN A O 1
ATOM 937 N N . GLY A 1 121 ? 6.772 -6.808 -23.269 1.00 66.88 121 GLY A N 1
ATOM 938 C CA . GLY A 1 121 ? 5.610 -7.586 -23.712 1.00 66.88 121 GLY A CA 1
ATOM 939 C C . GLY A 1 121 ? 5.524 -9.008 -23.137 1.00 66.88 121 GLY A C 1
ATOM 940 O O . GLY A 1 121 ? 4.573 -9.723 -23.453 1.00 66.88 121 GLY A O 1
ATOM 941 N N . ARG A 1 122 ? 6.471 -9.429 -22.285 1.00 71.69 122 ARG A N 1
ATOM 942 C CA . ARG A 1 122 ? 6.471 -10.715 -21.561 1.00 71.69 122 ARG A CA 1
ATOM 943 C C . ARG A 1 122 ? 6.819 -10.493 -20.094 1.00 71.69 122 ARG A C 1
ATOM 945 O O . ARG A 1 122 ? 7.511 -9.547 -19.762 1.00 71.69 122 ARG A O 1
ATOM 952 N N . TYR A 1 123 ? 6.307 -11.324 -19.193 1.00 73.19 123 TYR A N 1
ATOM 953 C CA . TYR A 1 123 ? 6.577 -11.159 -17.765 1.00 73.19 123 TYR A CA 1
ATOM 954 C C . TYR A 1 123 ? 7.839 -11.931 -17.372 1.00 73.19 123 TYR A C 1
ATOM 956 O O . TYR A 1 123 ? 7.757 -13.094 -16.983 1.00 73.19 123 TYR A O 1
ATOM 964 N N . ASP A 1 124 ? 8.996 -11.283 -17.489 1.00 73.38 124 ASP A N 1
ATOM 965 C CA . ASP A 1 124 ? 10.297 -11.926 -17.281 1.00 73.38 124 ASP A CA 1
ATOM 966 C C . ASP A 1 124 ? 10.991 -11.410 -16.010 1.00 73.38 124 ASP A C 1
ATOM 968 O O . ASP A 1 124 ? 10.810 -10.255 -15.606 1.00 73.38 124 ASP A O 1
ATOM 972 N N . ALA A 1 125 ? 11.812 -12.263 -15.385 1.00 75.56 125 ALA A N 1
ATOM 973 C CA . ALA A 1 125 ? 12.787 -11.837 -14.382 1.00 75.56 125 ALA A CA 1
ATOM 974 C C . ALA A 1 125 ? 13.915 -11.087 -15.099 1.00 75.56 125 ALA A C 1
ATOM 976 O O . ALA A 1 125 ? 14.604 -11.651 -15.945 1.00 75.56 125 ALA A O 1
ATOM 977 N N . VAL A 1 126 ? 14.095 -9.807 -14.787 1.00 65.88 126 VAL A N 1
ATOM 978 C CA . VAL A 1 126 ? 14.951 -8.901 -15.574 1.00 65.88 126 VAL A CA 1
ATOM 979 C C . VAL A 1 126 ? 16.138 -8.359 -14.781 1.00 65.88 126 VAL A C 1
ATOM 981 O O . VAL A 1 126 ? 16.581 -7.259 -15.078 1.00 6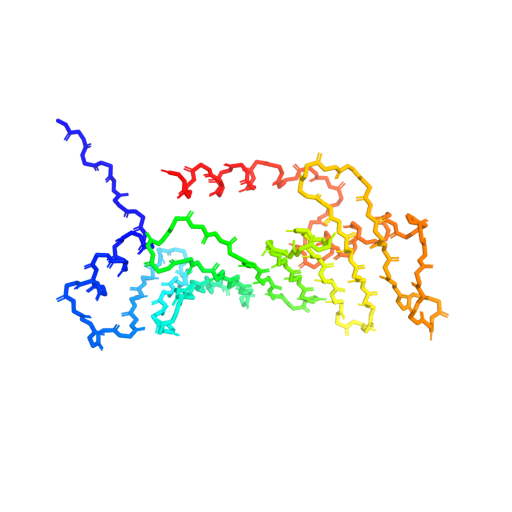5.88 126 VAL A O 1
ATOM 984 N N . ASP A 1 127 ? 16.593 -9.089 -13.757 1.00 64.19 127 ASP A N 1
ATOM 985 C CA . ASP A 1 127 ? 17.718 -8.776 -12.854 1.00 64.19 127 ASP A CA 1
ATOM 986 C C . ASP A 1 127 ? 18.229 -7.321 -12.921 1.00 64.19 127 ASP A C 1
ATOM 988 O O . ASP A 1 127 ? 19.058 -6.957 -13.754 1.00 64.19 127 ASP A O 1
ATOM 992 N N . HIS A 1 128 ? 17.647 -6.465 -12.078 1.00 65.81 128 HIS A N 1
ATOM 993 C CA . HIS A 1 128 ? 17.901 -5.025 -11.932 1.00 65.81 128 HIS A CA 1
ATOM 994 C C . HIS A 1 128 ? 17.835 -4.127 -13.197 1.00 65.81 128 HIS A C 1
ATOM 996 O O . HIS A 1 128 ? 17.802 -2.903 -13.050 1.00 65.81 128 HIS A O 1
ATOM 1002 N N . LYS A 1 129 ? 17.712 -4.669 -14.420 1.00 74.12 129 LYS A N 1
ATOM 1003 C CA . LYS A 1 129 ? 17.739 -3.936 -15.704 1.00 74.12 129 LYS A CA 1
ATOM 1004 C C . LYS A 1 129 ? 16.717 -2.803 -15.788 1.00 74.12 129 LYS A C 1
ATOM 1006 O O . LYS A 1 129 ? 16.987 -1.785 -16.417 1.00 74.12 129 LYS A O 1
ATOM 1011 N N . TYR A 1 130 ? 15.550 -2.978 -15.167 1.00 77.06 130 TYR A N 1
ATOM 1012 C CA . TYR A 1 130 ? 14.461 -1.997 -15.194 1.00 77.06 130 TYR A CA 1
ATOM 1013 C C . TYR A 1 130 ? 14.236 -1.270 -13.862 1.00 77.06 130 TYR A C 1
ATOM 1015 O O . TYR A 1 130 ? 13.158 -0.721 -13.636 1.00 77.06 130 TYR A O 1
ATOM 1023 N N . MET A 1 131 ? 15.227 -1.243 -12.963 1.00 83.50 131 MET A N 1
ATOM 1024 C CA . MET A 1 131 ? 15.075 -0.552 -11.675 1.00 83.50 131 MET A CA 1
ATOM 1025 C C . MET A 1 131 ? 14.852 0.957 -11.823 1.00 83.50 131 MET A C 1
ATOM 1027 O O . MET A 1 131 ? 14.091 1.537 -11.048 1.00 83.50 131 MET A O 1
ATOM 1031 N N . THR A 1 132 ? 15.452 1.598 -12.828 1.00 82.00 132 THR A N 1
ATOM 1032 C CA . THR A 1 132 ? 15.197 3.016 -13.125 1.00 82.00 132 THR A CA 1
ATOM 1033 C C . THR A 1 132 ? 13.733 3.232 -13.513 1.00 82.00 132 THR A C 1
ATOM 1035 O O . THR A 1 132 ? 13.048 4.027 -12.875 1.00 82.00 132 THR A O 1
ATOM 1038 N N . GLN A 1 133 ? 13.212 2.449 -14.460 1.00 80.44 133 GLN A N 1
ATOM 1039 C CA . GLN A 1 133 ? 11.822 2.526 -14.922 1.00 80.44 133 GLN A CA 1
ATOM 1040 C C . GLN A 1 133 ? 10.822 2.164 -13.818 1.00 80.44 133 GLN A C 1
ATOM 1042 O O . GLN A 1 133 ? 9.747 2.755 -13.729 1.00 80.44 133 GLN A O 1
ATOM 1047 N N . PHE A 1 134 ? 11.177 1.221 -12.943 1.00 86.19 134 PHE A N 1
ATOM 1048 C CA . PHE A 1 134 ? 10.413 0.912 -11.739 1.00 86.19 134 PHE A CA 1
ATOM 1049 C C . PHE A 1 134 ? 10.276 2.147 -10.832 1.00 86.19 134 PHE A C 1
ATOM 1051 O O . PHE A 1 134 ? 9.167 2.499 -10.421 1.00 86.19 134 PHE A O 1
ATOM 1058 N N . ASN A 1 135 ? 11.384 2.842 -10.553 1.00 87.00 135 ASN A N 1
ATOM 1059 C CA . ASN A 1 135 ? 11.378 4.050 -9.725 1.00 87.00 135 ASN A CA 1
ATOM 1060 C C . ASN A 1 135 ? 10.618 5.204 -10.398 1.00 87.00 135 ASN A C 1
ATOM 1062 O O . ASN A 1 135 ? 9.834 5.892 -9.744 1.00 87.00 135 ASN A O 1
ATOM 1066 N N . GLU A 1 136 ? 10.774 5.373 -11.710 1.00 82.69 136 GLU A N 1
ATOM 1067 C CA . GLU A 1 136 ? 10.018 6.352 -12.496 1.00 82.69 136 GLU A CA 1
ATOM 1068 C C . GLU A 1 136 ? 8.513 6.060 -12.479 1.00 82.69 136 GLU A C 1
ATOM 1070 O O . GLU A 1 136 ? 7.708 6.977 -12.323 1.00 82.69 136 GLU A O 1
ATOM 1075 N N . ALA A 1 137 ? 8.104 4.790 -12.573 1.00 84.00 137 ALA A N 1
ATOM 1076 C CA . ALA A 1 137 ? 6.701 4.390 -12.483 1.00 84.00 137 ALA A CA 1
ATOM 1077 C C . ALA A 1 137 ? 6.110 4.697 -11.098 1.00 84.00 137 ALA A C 1
ATOM 1079 O O . ALA A 1 137 ? 5.004 5.238 -10.999 1.00 84.00 137 ALA A O 1
ATOM 1080 N N . MET A 1 138 ? 6.858 4.414 -10.029 1.00 89.94 138 MET A N 1
ATOM 1081 C CA . MET A 1 138 ? 6.487 4.781 -8.659 1.00 89.94 138 MET A CA 1
ATOM 1082 C C . MET A 1 138 ? 6.296 6.295 -8.514 1.00 89.94 138 MET A C 1
ATOM 1084 O O . MET A 1 138 ? 5.309 6.761 -7.932 1.00 89.94 138 MET A O 1
ATOM 1088 N N . ASP A 1 139 ? 7.231 7.075 -9.050 1.00 86.19 139 ASP A N 1
ATOM 1089 C CA . ASP A 1 139 ? 7.206 8.530 -8.971 1.00 86.19 139 ASP A CA 1
ATOM 1090 C C . ASP A 1 139 ? 6.075 9.134 -9.807 1.00 86.19 139 ASP A C 1
ATOM 1092 O O . ASP A 1 139 ? 5.345 10.002 -9.315 1.00 86.19 139 ASP A O 1
ATOM 1096 N N . TYR A 1 140 ? 5.835 8.594 -11.003 1.00 82.56 140 TYR A N 1
ATOM 1097 C CA . TYR A 1 140 ? 4.688 8.922 -11.842 1.00 82.56 140 TYR A CA 1
ATOM 1098 C C . TYR A 1 140 ? 3.368 8.699 -11.097 1.00 82.56 140 TYR A C 1
ATOM 1100 O O . TYR A 1 140 ? 2.555 9.626 -10.999 1.00 82.56 140 TYR A O 1
ATOM 1108 N N . ILE A 1 141 ? 3.159 7.513 -10.509 1.00 85.44 141 ILE A N 1
ATOM 1109 C CA . ILE A 1 141 ? 1.919 7.185 -9.784 1.00 85.44 141 ILE A CA 1
ATOM 1110 C C . ILE A 1 141 ? 1.707 8.140 -8.606 1.00 85.44 141 ILE A C 1
ATOM 1112 O O . ILE A 1 141 ? 0.587 8.619 -8.396 1.00 85.44 141 ILE A O 1
ATOM 1116 N N . ARG A 1 142 ? 2.782 8.483 -7.888 1.00 86.06 142 ARG A N 1
ATOM 1117 C CA . ARG A 1 142 ? 2.763 9.453 -6.780 1.00 86.06 142 ARG A CA 1
ATOM 1118 C C . ARG A 1 142 ? 2.629 10.903 -7.235 1.00 86.06 142 ARG A C 1
ATOM 1120 O O . ARG A 1 142 ? 2.288 11.767 -6.429 1.00 86.06 142 ARG A O 1
ATOM 1127 N N . GLY A 1 143 ? 2.865 11.181 -8.513 1.00 72.44 143 GLY A N 1
ATOM 1128 C CA . GLY A 1 143 ? 2.860 12.531 -9.056 1.00 72.44 143 GLY A CA 1
ATOM 1129 C C . GLY A 1 143 ? 4.021 13.391 -8.624 1.00 72.44 143 GLY A C 1
ATOM 1130 O O . GLY A 1 143 ? 3.859 14.602 -8.493 1.00 72.44 143 GLY A O 1
ATOM 1131 N N . LYS A 1 144 ? 5.168 12.764 -8.394 1.00 65.75 144 LYS A N 1
ATOM 1132 C CA . LYS A 1 144 ? 6.422 13.478 -8.247 1.00 65.75 144 LYS A CA 1
ATOM 1133 C C . LYS A 1 144 ? 6.891 13.905 -9.636 1.00 65.75 144 LYS A C 1
ATOM 1135 O O . LYS A 1 144 ? 7.083 13.067 -10.509 1.00 65.75 144 LYS A O 1
ATOM 1140 N N . ASN A 1 145 ? 7.106 15.203 -9.816 1.00 51.00 145 ASN A N 1
ATOM 1141 C CA . ASN A 1 145 ? 8.130 15.658 -10.752 1.00 51.00 145 ASN A CA 1
ATOM 1142 C C . ASN A 1 145 ? 9.483 15.198 -10.173 1.00 51.00 145 ASN A C 1
ATOM 1144 O O . ASN A 1 145 ? 9.597 15.095 -8.952 1.00 51.00 145 ASN A O 1
ATOM 1148 N N . SER A 1 146 ? 10.466 14.885 -11.011 1.00 40.28 146 SER A N 1
ATOM 1149 C CA . SER A 1 146 ? 11.715 14.154 -10.718 1.00 40.28 146 SER A CA 1
ATOM 1150 C C . SER A 1 146 ? 12.697 14.770 -9.687 1.00 40.28 146 SER A C 1
ATOM 1152 O O . SER A 1 146 ? 13.904 14.718 -9.893 1.00 40.28 146 SER A O 1
ATOM 1154 N N . GLN A 1 147 ? 12.243 15.337 -8.559 1.00 38.81 147 GLN A N 1
ATOM 1155 C CA . GLN A 1 147 ? 13.095 15.847 -7.475 1.00 38.81 147 GLN A CA 1
ATOM 1156 C C . GLN A 1 147 ? 12.480 15.664 -6.060 1.00 38.81 147 GLN A C 1
ATOM 1158 O O . GLN A 1 147 ? 11.452 16.234 -5.691 1.00 38.81 147 GLN A O 1
ATOM 1163 N N . SER A 1 148 ? 13.158 14.816 -5.274 1.00 36.25 148 SER A N 1
ATOM 1164 C CA . SER A 1 148 ? 13.455 14.886 -3.822 1.00 36.25 148 SER A CA 1
ATOM 1165 C C . SER A 1 148 ? 12.375 15.053 -2.730 1.00 36.25 148 SER A C 1
ATOM 1167 O O . SER A 1 148 ? 12.736 15.062 -1.555 1.00 36.25 148 SER A O 1
ATOM 1169 N N . LYS A 1 149 ? 11.063 15.102 -2.995 1.00 36.69 149 LYS A N 1
ATOM 1170 C CA . LYS A 1 149 ? 10.093 15.496 -1.934 1.00 36.69 149 LYS A CA 1
ATOM 1171 C C . LYS A 1 149 ? 9.555 14.441 -0.941 1.00 36.69 149 LYS A C 1
ATOM 1173 O O . LYS A 1 149 ? 8.661 14.774 -0.172 1.00 36.69 149 LYS A O 1
ATOM 1178 N N . TYR A 1 150 ? 10.032 13.190 -0.917 1.00 45.06 150 TYR A N 1
ATOM 1179 C CA . TYR A 1 150 ? 9.357 12.127 -0.131 1.00 45.06 150 TYR A CA 1
ATOM 1180 C C . TYR A 1 150 ? 10.221 11.310 0.834 1.00 45.06 150 TYR A C 1
ATOM 1182 O O . TYR A 1 150 ? 9.655 10.523 1.590 1.00 45.06 150 TYR A O 1
ATOM 1190 N N . ALA A 1 151 ? 11.539 11.529 0.889 1.00 42.44 151 ALA A N 1
ATOM 1191 C CA . ALA A 1 151 ? 12.325 11.015 2.013 1.00 42.44 151 ALA A CA 1
ATOM 1192 C C . ALA A 1 151 ? 11.798 11.604 3.336 1.00 42.44 151 ALA A C 1
ATOM 1194 O O . ALA A 1 151 ? 11.575 10.871 4.291 1.00 42.44 151 ALA A O 1
ATOM 1195 N N . SER A 1 152 ? 11.452 12.898 3.342 1.00 40.81 152 SER A N 1
ATOM 1196 C CA . SER A 1 152 ? 10.841 13.571 4.491 1.00 40.81 152 SER A CA 1
ATOM 1197 C C . SER A 1 152 ? 9.406 13.126 4.777 1.00 40.81 152 SER A C 1
ATOM 1199 O O . SER A 1 152 ? 9.061 12.998 5.939 1.00 40.81 152 SER A O 1
ATOM 1201 N N . LEU A 1 153 ? 8.570 12.833 3.769 1.00 42.22 153 LEU A N 1
ATOM 1202 C CA . LEU A 1 153 ? 7.195 12.368 4.016 1.00 42.22 153 LEU A CA 1
ATOM 1203 C C . LEU A 1 153 ? 7.163 10.939 4.572 1.00 42.22 153 LEU A C 1
ATOM 1205 O O . LEU A 1 153 ? 6.334 10.642 5.424 1.00 42.22 153 LEU A O 1
ATOM 1209 N N . ILE A 1 154 ? 8.041 10.050 4.098 1.00 47.25 154 ILE A N 1
ATOM 1210 C CA . ILE A 1 154 ? 8.162 8.697 4.658 1.00 47.25 154 ILE A CA 1
ATOM 1211 C C . ILE A 1 154 ? 8.705 8.779 6.084 1.00 47.25 154 ILE A C 1
ATOM 1213 O O . ILE A 1 154 ? 8.170 8.109 6.959 1.00 47.25 154 ILE A O 1
ATOM 1217 N N . GLU A 1 155 ? 9.683 9.647 6.338 1.00 43.94 155 GLU A N 1
ATOM 1218 C CA . GLU A 1 155 ? 10.225 9.860 7.679 1.00 43.94 155 GLU A CA 1
ATOM 1219 C C . GLU A 1 155 ? 9.215 10.537 8.623 1.00 43.94 155 GLU A C 1
ATOM 1221 O O . GLU A 1 155 ? 9.103 10.149 9.781 1.00 43.94 155 GLU A O 1
ATOM 1226 N N . ASP A 1 156 ? 8.393 11.467 8.135 1.00 45.53 156 ASP A N 1
ATOM 1227 C CA . ASP A 1 156 ? 7.304 12.082 8.902 1.00 45.53 156 ASP A CA 1
ATOM 1228 C C . ASP A 1 156 ? 6.155 11.103 9.150 1.00 45.53 156 ASP A C 1
ATOM 1230 O O . ASP A 1 156 ? 5.586 11.085 10.239 1.00 45.53 156 ASP A O 1
ATOM 1234 N N . LEU A 1 157 ? 5.817 10.250 8.180 1.00 46.59 157 LEU A N 1
ATOM 1235 C CA . LEU A 1 157 ? 4.847 9.173 8.385 1.00 46.59 157 LEU A CA 1
ATOM 1236 C C . LEU A 1 157 ? 5.383 8.143 9.383 1.00 46.59 157 LEU A C 1
ATOM 1238 O O . LEU A 1 157 ? 4.618 7.670 10.217 1.00 46.59 157 LEU A O 1
ATOM 1242 N N . ARG A 1 158 ? 6.689 7.859 9.356 1.00 48.22 158 ARG A N 1
ATOM 1243 C CA . ARG A 1 158 ? 7.373 6.992 10.320 1.00 48.22 158 ARG A CA 1
ATOM 1244 C C . ARG A 1 158 ? 7.364 7.603 11.727 1.00 48.22 158 ARG A C 1
ATOM 1246 O O . ARG A 1 158 ? 7.017 6.907 12.675 1.00 48.22 158 ARG A O 1
ATOM 1253 N N . LYS A 1 159 ? 7.628 8.908 11.854 1.00 44.50 159 LYS A N 1
ATOM 1254 C CA . LYS A 1 159 ? 7.540 9.678 13.112 1.00 44.50 159 LYS A CA 1
ATOM 1255 C C . LYS A 1 159 ? 6.115 9.859 13.639 1.00 44.50 159 LYS A C 1
ATOM 1257 O O . LYS A 1 159 ? 5.950 10.089 14.824 1.00 44.50 159 LYS A O 1
ATOM 1262 N N . GLN A 1 160 ? 5.097 9.801 12.780 1.00 41.28 160 GLN A N 1
ATOM 1263 C CA . GLN A 1 160 ? 3.682 9.857 13.182 1.00 41.28 160 GLN A CA 1
ATOM 1264 C C . GLN A 1 160 ? 3.088 8.476 13.506 1.00 41.28 160 GLN A C 1
ATOM 1266 O O . GLN A 1 160 ? 1.939 8.390 13.955 1.00 41.28 160 GLN A O 1
ATOM 1271 N N . TRP A 1 161 ? 3.801 7.397 13.178 1.00 39.88 161 TRP A N 1
ATOM 1272 C CA . TRP A 1 161 ? 3.400 6.017 13.464 1.00 39.88 161 TRP A CA 1
ATOM 1273 C C . TRP A 1 161 ? 4.049 5.459 14.735 1.00 39.88 161 TRP A C 1
ATOM 1275 O O . TRP A 1 161 ? 3.484 4.530 15.310 1.00 39.88 161 TRP A O 1
ATOM 1285 N N . LEU A 1 162 ? 5.169 6.042 15.173 1.00 34.62 162 LEU A N 1
ATOM 1286 C CA . LEU A 1 162 ? 5.718 5.918 16.529 1.00 34.62 162 LEU A CA 1
ATOM 1287 C C . LEU A 1 162 ? 5.108 6.984 17.453 1.00 34.62 162 LEU A C 1
ATOM 1289 O O . LEU A 1 162 ? 4.991 6.698 18.664 1.00 34.62 162 LEU A O 1
#

Radius of gyration: 17.62 Å; chains: 1; bounding box: 39×36×55 Å

Sequence (162 aa):
MSKVALTLTQKAVNLFTKRPNATGLMRILPSGTRVRVLNKGNYLEKTIFKANGNTITSHITKDGKYVSGIKEVTKRGTICHSYGGQTFDKIVDVRKNDGTIFNFLGHTDRQNGLLYSNVNGRYDAVDHKYMTQFNEAMDYIRGKNSQSKYASLIEDLRKQWL

pLDDT: mean 79.39, std 17.11, range [31.33, 96.62]